Protein AF-A0A392Q0R3-F1 (afdb_monomer_lite)

Foldseek 3Di:
DFKWWWFPPLVPPPPDDDDRPLLVVLVVVQQPDPVCCCQKHADPVNGTITGPNLQCCLVPVCVVSHVHSDSVVSVVVSVVRTPIDGDD

Organism: NCBI:txid97028

Structure (mmCIF, N/CA/C/O backbone):
data_AF-A0A392Q0R3-F1
#
_entry.id   AF-A0A392Q0R3-F1
#
loop_
_atom_site.group_PDB
_atom_site.id
_atom_site.type_symbol
_atom_site.label_atom_id
_atom_site.label_alt_id
_atom_site.label_comp_id
_atom_site.label_asym_id
_atom_site.label_entity_id
_atom_site.label_seq_id
_atom_site.pdbx_PDB_ins_code
_atom_site.Cartn_x
_atom_site.Cartn_y
_atom_site.Cartn_z
_atom_site.occupancy
_atom_site.B_iso_or_equiv
_atom_site.auth_seq_id
_atom_site.auth_comp_id
_atom_site.auth_asym_id
_atom_site.auth_atom_id
_atom_site.pdbx_PDB_model_num
ATOM 1 N N . MET A 1 1 ? -8.930 -16.784 5.777 1.00 42.25 1 MET A N 1
ATOM 2 C CA . MET A 1 1 ? -9.097 -15.509 5.045 1.00 42.25 1 MET A CA 1
ATOM 3 C C . MET A 1 1 ? -7.698 -14.933 4.992 1.00 42.25 1 MET A C 1
ATOM 5 O O . MET A 1 1 ? -7.178 -14.573 6.036 1.00 42.25 1 MET A O 1
ATOM 9 N N . GLU A 1 2 ? -7.037 -15.051 3.841 1.00 42.38 2 GLU A N 1
ATOM 10 C CA . GLU A 1 2 ? -5.580 -14.890 3.700 1.00 42.38 2 GLU A CA 1
ATOM 11 C C . GLU A 1 2 ? -5.186 -13.403 3.764 1.00 42.38 2 GLU A C 1
ATOM 13 O O . GLU A 1 2 ? -5.005 -12.755 2.737 1.00 42.38 2 GLU A O 1
ATOM 18 N N . GLY A 1 3 ? -5.115 -12.832 4.967 1.00 45.44 3 GLY A N 1
ATOM 19 C CA . GLY A 1 3 ? -4.704 -11.445 5.180 1.00 45.44 3 GLY A CA 1
ATOM 20 C C . GLY A 1 3 ? -3.211 -11.351 5.480 1.00 45.44 3 GLY A C 1
ATOM 21 O O . GLY A 1 3 ? -2.732 -11.928 6.454 1.00 45.44 3 GLY A O 1
ATOM 22 N N . VAL A 1 4 ? -2.462 -10.607 4.666 1.00 54.84 4 VAL A N 1
ATOM 23 C CA . VAL A 1 4 ? -1.065 -10.267 4.975 1.00 54.84 4 VAL A CA 1
ATOM 24 C C . VAL A 1 4 ? -1.072 -9.043 5.885 1.00 54.84 4 VAL A C 1
ATOM 26 O O . VAL A 1 4 ? -1.416 -7.960 5.424 1.00 54.84 4 VAL A O 1
ATOM 29 N N . VAL A 1 5 ? -0.702 -9.220 7.156 1.00 56.19 5 VAL A N 1
ATOM 30 C CA . VAL A 1 5 ? -0.653 -8.148 8.164 1.00 56.19 5 VAL A CA 1
ATOM 31 C C . VAL A 1 5 ? 0.787 -7.659 8.319 1.00 56.19 5 VAL A C 1
ATOM 33 O O . VAL A 1 5 ? 1.681 -8.430 8.680 1.00 56.19 5 VAL A O 1
ATOM 36 N N . ILE A 1 6 ? 1.029 -6.379 8.036 1.00 60.28 6 ILE A N 1
ATOM 37 C CA . ILE A 1 6 ? 2.380 -5.793 8.020 1.00 60.28 6 ILE A CA 1
ATOM 38 C C . ILE A 1 6 ? 2.477 -4.693 9.073 1.00 60.28 6 ILE A C 1
ATOM 40 O O . ILE A 1 6 ? 1.915 -3.624 8.875 1.00 60.28 6 ILE A O 1
ATOM 44 N N . SER A 1 7 ? 3.172 -4.958 10.189 1.00 56.44 7 SER A N 1
ATOM 45 C CA . SER A 1 7 ? 3.138 -4.085 11.371 1.00 56.44 7 SER A CA 1
ATOM 46 C C . SER A 1 7 ? 4.168 -2.944 11.380 1.00 56.44 7 SER A C 1
ATOM 48 O O . SER A 1 7 ? 5.370 -3.172 11.256 1.00 56.44 7 SER A O 1
ATOM 50 N N . GLU A 1 8 ? 3.699 -1.724 11.654 1.00 56.53 8 GLU A N 1
ATOM 51 C CA . GLU A 1 8 ? 4.463 -0.491 11.901 1.00 56.53 8 GLU A CA 1
ATOM 52 C C . GLU A 1 8 ? 5.528 -0.641 12.996 1.00 56.53 8 GLU A C 1
ATOM 54 O O . GLU A 1 8 ? 6.520 0.088 12.994 1.00 56.53 8 GLU A O 1
ATOM 59 N N . LYS A 1 9 ? 5.378 -1.591 13.926 1.00 49.88 9 LYS A N 1
ATOM 60 C CA . LYS A 1 9 ? 6.278 -1.730 15.083 1.00 49.88 9 LYS A CA 1
ATOM 61 C C . LYS A 1 9 ? 7.760 -1.913 14.688 1.00 49.88 9 LYS A C 1
ATOM 63 O O . LYS A 1 9 ? 8.626 -1.676 15.520 1.00 49.88 9 LYS 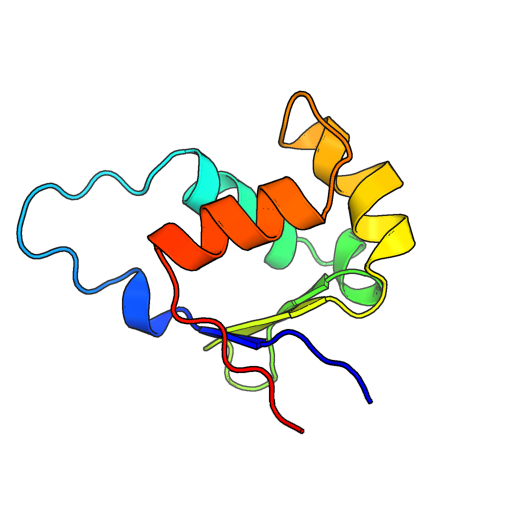A O 1
ATOM 68 N N . GLY A 1 10 ? 8.069 -2.273 13.434 1.00 47.53 10 GLY A 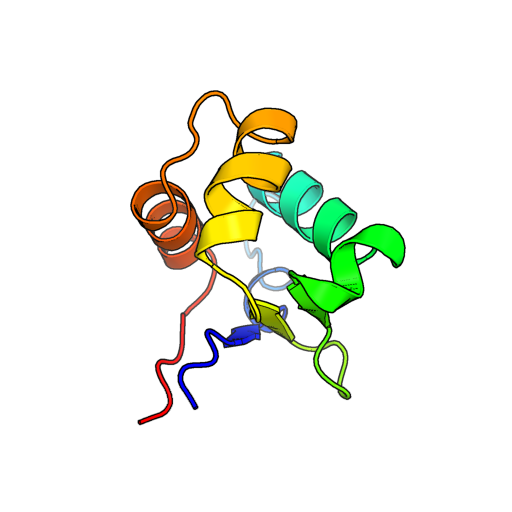N 1
ATOM 69 C CA . GLY A 1 10 ? 9.437 -2.313 12.886 1.00 47.53 10 GLY A CA 1
ATOM 70 C C . GLY A 1 10 ? 9.958 -1.012 12.245 1.00 47.53 10 GLY A C 1
ATOM 71 O O . GLY A 1 10 ? 11.153 -0.907 11.981 1.00 47.53 10 GLY A O 1
ATOM 72 N N . LEU A 1 11 ? 9.105 -0.012 11.994 1.00 53.22 11 LEU A N 1
ATOM 73 C CA . LEU A 1 11 ? 9.473 1.240 11.316 1.00 53.22 11 LEU A CA 1
ATOM 74 C C . LEU A 1 11 ? 10.146 2.258 12.252 1.00 53.22 11 LEU A C 1
ATOM 76 O O . LEU A 1 11 ? 10.961 3.063 11.802 1.00 53.22 11 LEU A O 1
ATOM 80 N N . LEU A 1 12 ? 9.817 2.221 13.548 1.00 49.72 12 LEU A N 1
ATOM 81 C CA . LEU A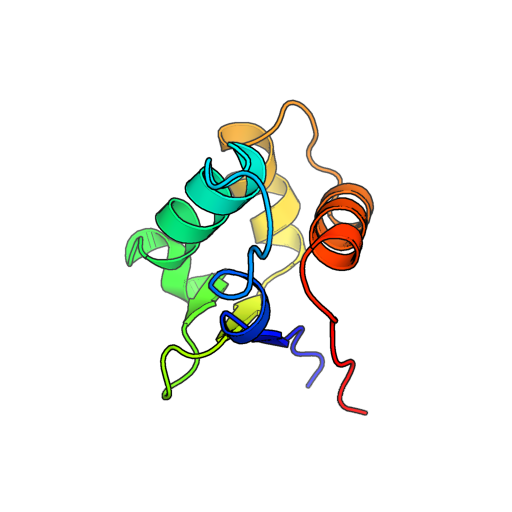 1 12 ? 10.289 3.191 14.545 1.00 49.72 12 LEU A CA 1
ATOM 82 C C . LEU A 1 12 ? 11.544 2.746 15.314 1.00 49.72 12 LEU A C 1
ATOM 84 O O . LEU A 1 12 ? 12.167 3.565 15.986 1.00 49.72 12 LEU A O 1
ATOM 88 N N . GLU A 1 13 ? 11.985 1.493 15.176 1.00 46.78 13 GLU A N 1
ATOM 89 C CA . GLU A 1 13 ? 13.167 0.972 15.877 1.00 46.78 13 GLU A CA 1
ATOM 90 C C . GLU A 1 13 ? 14.430 0.998 14.989 1.00 46.78 13 GLU A C 1
ATOM 92 O O . GLU A 1 13 ? 15.181 0.032 14.879 1.00 46.78 13 GLU A O 1
ATOM 97 N N . CYS A 1 14 ? 14.705 2.134 14.333 1.00 41.44 14 CYS A N 1
ATOM 98 C CA . CYS A 1 14 ? 15.990 2.357 13.662 1.00 41.44 14 CYS A CA 1
ATOM 99 C C . CYS A 1 14 ? 17.034 2.877 14.662 1.00 41.44 14 CYS A C 1
ATOM 101 O O . CYS A 1 14 ? 17.420 4.050 14.690 1.00 41.44 14 CYS A O 1
ATOM 103 N N . GLY A 1 15 ? 17.556 1.959 15.471 1.00 45.75 15 GLY A N 1
ATOM 104 C CA . GLY A 1 15 ? 18.876 2.123 16.061 1.00 45.75 15 GLY A CA 1
ATOM 105 C C . GLY A 1 15 ? 19.930 2.161 14.948 1.00 45.75 15 GLY A C 1
ATOM 106 O O . GLY A 1 15 ? 20.366 1.115 14.484 1.00 45.75 15 GLY A O 1
ATOM 107 N N . ARG A 1 16 ? 20.357 3.377 14.572 1.00 43.00 16 ARG A N 1
ATOM 108 C CA . ARG A 1 16 ? 21.355 3.765 13.544 1.00 43.00 16 ARG A CA 1
ATOM 109 C C . ARG A 1 16 ? 20.794 3.972 12.124 1.00 43.00 16 ARG A C 1
ATOM 111 O O . ARG A 1 16 ? 20.828 3.065 11.301 1.00 43.00 16 ARG A O 1
ATOM 118 N N . LYS A 1 17 ? 20.568 5.262 11.810 1.00 39.09 17 LYS A N 1
ATOM 119 C CA . LYS A 1 17 ? 20.459 5.910 10.476 1.00 39.09 17 LYS A CA 1
ATOM 120 C C . LYS A 1 17 ? 19.021 6.097 9.951 1.00 39.09 17 LYS A C 1
ATOM 122 O O . LYS A 1 17 ? 18.660 5.570 8.907 1.00 39.09 17 LYS A O 1
ATOM 127 N N . CYS A 1 18 ? 18.225 6.911 10.651 1.00 49.38 18 CYS A N 1
ATOM 128 C CA . CYS A 1 18 ? 16.882 7.330 10.232 1.00 49.38 18 CYS A CA 1
ATOM 129 C C . CYS A 1 18 ? 16.891 8.231 8.984 1.00 49.38 18 CYS A C 1
ATOM 131 O O . CYS A 1 18 ? 16.870 9.456 9.083 1.00 49.38 18 CYS A O 1
ATOM 133 N N . THR A 1 19 ? 16.827 7.624 7.808 1.00 49.75 19 THR A N 1
ATOM 134 C CA . THR A 1 19 ? 15.898 8.080 6.771 1.00 49.75 19 THR A CA 1
ATOM 135 C C . THR A 1 19 ? 15.028 6.873 6.428 1.00 49.75 19 THR A C 1
ATOM 137 O O . THR A 1 19 ? 15.583 5.819 6.102 1.00 49.75 19 THR A O 1
ATOM 140 N N . PRO A 1 20 ? 13.688 6.946 6.564 1.00 58.00 20 PRO A N 1
ATOM 141 C CA . PRO A 1 20 ? 12.837 5.840 6.142 1.00 58.00 20 PRO A CA 1
ATOM 142 C C . PRO A 1 20 ? 13.155 5.551 4.678 1.00 58.00 20 PRO A C 1
ATOM 144 O O . PRO A 1 20 ? 13.309 6.479 3.875 1.00 58.00 20 PRO A O 1
ATOM 147 N N . SER A 1 21 ? 13.340 4.274 4.333 1.00 66.25 21 SER A N 1
ATOM 148 C CA . SER A 1 21 ? 13.657 3.934 2.952 1.00 66.25 21 SER A CA 1
ATOM 149 C C . SER A 1 21 ? 12.537 4.488 2.058 1.00 66.25 21 SER A C 1
ATOM 151 O O . SER A 1 21 ? 11.362 4.427 2.434 1.00 66.25 21 SER A O 1
ATOM 153 N N . PRO A 1 22 ? 12.854 5.045 0.878 1.00 73.38 22 PRO A N 1
ATOM 154 C CA . PRO A 1 22 ? 11.835 5.610 -0.005 1.00 73.38 22 PRO A CA 1
ATOM 155 C C . PRO A 1 22 ? 10.771 4.575 -0.403 1.00 73.38 22 PRO A C 1
ATOM 157 O O . PRO A 1 22 ? 9.666 4.948 -0.772 1.00 73.38 22 PRO A O 1
ATOM 160 N N . PHE A 1 23 ? 11.087 3.281 -0.289 1.00 77.25 23 PHE A N 1
ATOM 161 C CA . PHE A 1 23 ? 10.141 2.174 -0.402 1.00 77.25 23 PHE A CA 1
ATOM 162 C C . PHE A 1 23 ? 9.068 2.205 0.700 1.00 77.25 23 PHE A C 1
ATOM 164 O O . PHE A 1 23 ? 7.877 2.135 0.401 1.00 77.25 23 PHE A O 1
ATOM 171 N N . LEU A 1 24 ? 9.476 2.334 1.966 1.00 75.38 24 LEU A N 1
ATOM 172 C CA . LEU A 1 24 ? 8.565 2.338 3.112 1.00 75.38 24 LEU A CA 1
ATOM 173 C C . LEU A 1 24 ? 7.690 3.588 3.126 1.00 75.38 24 LEU A C 1
ATOM 175 O O . LEU A 1 24 ? 6.484 3.471 3.305 1.00 75.38 24 LEU A O 1
ATOM 179 N N . LEU A 1 25 ? 8.275 4.758 2.854 1.00 78.56 25 LEU A N 1
ATOM 180 C CA . LEU A 1 25 ? 7.521 6.010 2.779 1.00 78.56 25 LEU A CA 1
ATOM 181 C C . LEU A 1 25 ? 6.432 5.943 1.699 1.00 78.56 25 LEU A C 1
ATOM 183 O O . LEU A 1 25 ? 5.282 6.272 1.957 1.00 78.56 25 LEU A O 1
ATOM 187 N N . LYS A 1 26 ? 6.779 5.446 0.507 1.00 81.38 26 LYS A N 1
ATOM 188 C CA . LYS A 1 26 ? 5.823 5.239 -0.588 1.00 81.38 26 LYS A CA 1
ATOM 189 C C . LYS A 1 26 ? 4.710 4.259 -0.235 1.00 81.38 26 LYS A C 1
ATOM 191 O O . LYS A 1 26 ? 3.569 4.482 -0.610 1.00 81.38 26 LYS A O 1
ATOM 196 N N . THR A 1 27 ? 5.055 3.178 0.461 1.00 81.75 27 THR A N 1
ATOM 197 C CA . THR A 1 27 ? 4.074 2.174 0.889 1.00 81.75 27 THR A CA 1
ATOM 198 C C . THR A 1 27 ? 3.114 2.771 1.909 1.00 81.75 27 THR A C 1
ATOM 200 O O . THR A 1 27 ? 1.913 2.623 1.764 1.00 81.75 27 THR A O 1
ATOM 203 N N . TYR A 1 28 ? 3.635 3.503 2.892 1.00 80.00 28 TYR A N 1
ATOM 204 C CA . TYR A 1 28 ? 2.830 4.171 3.909 1.00 80.00 28 TYR A CA 1
ATOM 205 C C . TYR A 1 28 ? 1.847 5.177 3.290 1.00 80.00 28 TYR A C 1
ATOM 207 O O . TYR A 1 28 ? 0.655 5.110 3.562 1.00 80.00 28 TYR A O 1
ATOM 215 N N . MET A 1 29 ? 2.323 6.038 2.382 1.00 82.69 29 MET A N 1
ATOM 216 C CA . MET A 1 29 ? 1.464 7.004 1.679 1.00 82.69 29 MET A CA 1
ATOM 217 C C . MET A 1 29 ? 0.376 6.337 0.832 1.00 82.69 29 MET A C 1
ATOM 219 O O . MET A 1 29 ? -0.666 6.939 0.618 1.00 82.69 29 MET A O 1
ATOM 223 N N . LEU A 1 30 ? 0.623 5.122 0.336 1.00 84.06 30 LEU A N 1
ATOM 224 C CA . LEU A 1 30 ? -0.377 4.359 -0.399 1.00 84.06 30 LEU A CA 1
ATOM 225 C C . LEU A 1 30 ? -1.473 3.849 0.536 1.00 84.06 30 LEU A C 1
ATOM 227 O O . LEU A 1 30 ? -2.635 4.065 0.253 1.00 84.06 30 LEU A O 1
ATOM 231 N N . VAL A 1 31 ? -1.104 3.206 1.646 1.00 84.19 31 VAL A N 1
ATOM 232 C CA . VAL A 1 31 ? -2.074 2.662 2.615 1.00 84.19 31 VAL A CA 1
ATOM 233 C C . VAL A 1 31 ? -2.907 3.776 3.260 1.00 84.19 31 VAL A C 1
ATOM 235 O O . VAL A 1 31 ? -4.063 3.568 3.602 1.00 84.19 31 VAL A O 1
ATOM 238 N N . GLU A 1 32 ? -2.325 4.962 3.445 1.00 84.44 32 GLU A N 1
ATOM 239 C CA . GLU A 1 32 ? -3.035 6.124 3.991 1.00 84.44 32 GLU A CA 1
ATOM 240 C C . GLU A 1 32 ? -4.051 6.735 3.006 1.00 84.44 32 GLU A C 1
ATOM 242 O O . GLU A 1 32 ? -4.889 7.538 3.415 1.00 84.44 32 GLU A O 1
ATOM 247 N N . ASP A 1 33 ? -4.015 6.360 1.722 1.00 85.06 33 ASP A N 1
ATOM 248 C CA . ASP A 1 33 ? -4.942 6.888 0.726 1.00 85.06 33 ASP A CA 1
ATOM 249 C C . ASP A 1 33 ? -6.301 6.157 0.768 1.00 85.06 33 ASP A C 1
ATOM 251 O O . ASP A 1 33 ? -6.373 4.962 0.450 1.00 85.06 33 ASP A O 1
ATOM 255 N N . PRO A 1 34 ? -7.406 6.863 1.085 1.00 85.75 34 PRO A N 1
ATOM 256 C CA . PRO A 1 34 ? -8.724 6.251 1.228 1.00 85.75 34 PRO A CA 1
ATOM 257 C C . PRO A 1 34 ? -9.315 5.751 -0.096 1.00 85.75 34 PRO A C 1
ATOM 259 O O . PRO A 1 34 ? -10.280 4.994 -0.069 1.00 85.75 34 PRO A O 1
ATOM 262 N N . ALA A 1 35 ? -8.775 6.140 -1.259 1.00 85.94 35 ALA A N 1
ATOM 263 C CA . ALA A 1 35 ? -9.208 5.575 -2.538 1.00 85.94 35 ALA A CA 1
ATOM 264 C C . ALA A 1 35 ? -8.643 4.165 -2.770 1.00 85.94 35 ALA A C 1
ATOM 266 O O . ALA A 1 35 ? -9.103 3.465 -3.671 1.00 85.94 35 ALA A O 1
ATOM 267 N N . THR A 1 36 ? -7.647 3.749 -1.981 1.00 84.81 36 THR A N 1
ATOM 268 C CA . THR A 1 36 ? -7.063 2.407 -2.055 1.00 84.81 36 THR A CA 1
ATOM 269 C C . THR A 1 36 ? -7.555 1.465 -0.961 1.00 84.81 36 THR A C 1
ATOM 271 O O . THR A 1 36 ? -7.180 0.296 -0.997 1.00 84.81 36 THR A O 1
ATOM 274 N N . ASP A 1 37 ? -8.440 1.923 -0.067 1.00 85.75 37 ASP A N 1
ATOM 275 C CA . ASP A 1 37 ? -8.928 1.176 1.104 1.00 85.75 37 ASP A CA 1
ATOM 276 C C . ASP A 1 37 ? -9.573 -0.177 0.727 1.00 85.75 37 ASP A C 1
ATOM 278 O O . ASP A 1 37 ? -9.352 -1.191 1.389 1.00 85.75 37 ASP A O 1
ATOM 282 N N . ASP A 1 38 ? -10.259 -0.235 -0.424 1.00 86.75 38 ASP A N 1
ATOM 283 C CA . ASP A 1 38 ? -10.840 -1.462 -0.997 1.00 86.75 38 ASP A CA 1
ATOM 284 C C . ASP A 1 38 ? -9.793 -2.529 -1.389 1.00 86.75 38 ASP A C 1
ATOM 286 O O . ASP A 1 38 ? -10.110 -3.711 -1.561 1.00 86.75 38 ASP A O 1
ATOM 290 N N . VAL A 1 39 ? -8.536 -2.124 -1.587 1.00 86.00 39 VAL A N 1
ATOM 291 C CA . VAL A 1 39 ? -7.432 -2.968 -2.069 1.00 86.00 39 VAL A CA 1
ATOM 292 C C . VAL A 1 39 ? -6.396 -3.197 -0.968 1.00 86.00 39 VAL A C 1
ATOM 294 O O . VAL A 1 39 ? -5.897 -4.318 -0.812 1.00 86.00 39 VAL A O 1
ATOM 297 N N . ILE A 1 40 ? -6.071 -2.150 -0.213 1.00 86.19 40 ILE A N 1
ATOM 298 C CA . ILE A 1 40 ? -5.110 -2.123 0.883 1.00 86.19 40 ILE A CA 1
ATOM 299 C C . ILE A 1 40 ? -5.541 -1.077 1.915 1.00 86.19 40 ILE A C 1
ATOM 301 O O . ILE A 1 40 ? -5.732 0.081 1.574 1.00 86.19 40 ILE A O 1
ATOM 305 N N . SER A 1 41 ? -5.651 -1.466 3.183 1.00 85.25 41 SER A N 1
ATOM 306 C CA . SER A 1 41 ? -6.032 -0.530 4.245 1.00 85.25 41 SER A CA 1
ATOM 307 C C . SER A 1 41 ? -5.303 -0.794 5.552 1.00 85.25 41 SER A C 1
ATOM 309 O O . SER A 1 41 ? -4.698 -1.853 5.754 1.00 85.25 41 SER A O 1
ATOM 311 N N . TRP A 1 42 ? -5.341 0.190 6.447 1.00 83.88 42 TRP A N 1
ATOM 312 C CA . TRP A 1 42 ? -4.902 0.017 7.826 1.00 83.88 42 TRP A CA 1
ATOM 313 C C . TRP A 1 42 ? -5.843 -0.931 8.577 1.00 83.88 42 TRP A C 1
ATOM 315 O O . TRP A 1 42 ? -7.056 -0.929 8.377 1.00 83.88 42 TRP A O 1
ATOM 325 N N . ASN A 1 43 ? -5.284 -1.745 9.471 1.00 81.88 43 ASN A N 1
ATOM 326 C CA . ASN A 1 43 ? -6.073 -2.471 10.456 1.00 81.88 43 ASN A CA 1
ATOM 327 C C . ASN A 1 43 ? -6.732 -1.480 11.430 1.00 81.88 43 ASN A C 1
ATOM 329 O O . ASN A 1 43 ? -6.310 -0.332 11.547 1.00 81.88 43 ASN A O 1
ATOM 333 N N . GLU A 1 44 ? -7.733 -1.937 12.183 1.00 79.62 44 GLU A N 1
ATOM 334 C CA . GLU A 1 44 ? -8.473 -1.090 13.135 1.00 79.62 44 GLU A CA 1
ATOM 335 C C . GLU A 1 44 ? -7.569 -0.418 14.188 1.00 79.62 44 GLU A C 1
ATOM 337 O O . GLU A 1 44 ? -7.897 0.643 14.712 1.00 79.62 44 GLU A O 1
ATOM 342 N N . GLU A 1 45 ? -6.412 -1.016 14.485 1.00 74.75 45 GLU A N 1
ATOM 343 C CA . GLU A 1 45 ? -5.420 -0.464 15.411 1.00 74.75 45 GLU A CA 1
ATOM 344 C C . GLU A 1 45 ? -4.447 0.5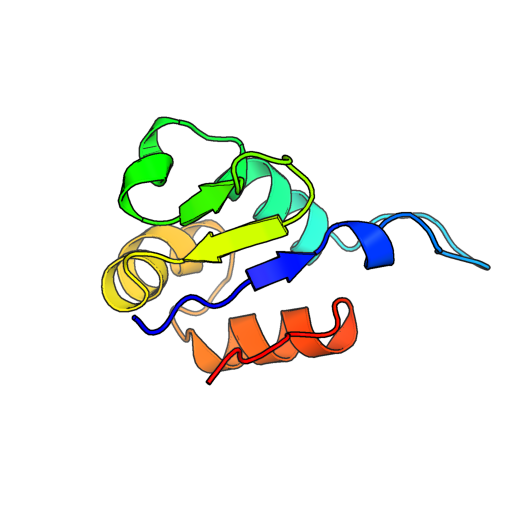43 14.765 1.00 74.75 45 GLU A C 1
ATOM 346 O O . GLU A 1 45 ? -3.671 1.167 15.487 1.00 74.75 45 GLU A O 1
ATOM 351 N N . GLY A 1 46 ? -4.420 0.683 13.434 1.00 72.69 46 GLY A N 1
ATOM 352 C CA . GLY A 1 46 ? -3.420 1.473 12.697 1.00 72.69 46 GLY A CA 1
ATOM 353 C C . GLY A 1 46 ? -1.983 0.953 12.835 1.00 72.69 46 GLY A C 1
ATOM 354 O O . GLY A 1 46 ? -1.031 1.581 12.390 1.00 72.69 46 GLY A O 1
ATOM 355 N N . THR A 1 47 ? -1.802 -0.205 13.466 1.00 70.62 47 THR A N 1
ATOM 356 C CA . THR A 1 47 ? -0.495 -0.798 13.748 1.00 70.62 47 THR A CA 1
ATOM 357 C C . THR A 1 47 ? -0.003 -1.673 12.619 1.00 70.62 47 THR A C 1
ATOM 359 O O . THR A 1 47 ? 1.158 -2.081 12.654 1.00 70.62 47 THR A O 1
ATOM 362 N N . ALA A 1 48 ? -0.860 -2.019 11.662 1.00 74.00 48 ALA A N 1
ATOM 363 C CA . ALA A 1 48 ? -0.509 -2.819 10.510 1.00 74.00 48 ALA A CA 1
ATOM 364 C C . ALA A 1 48 ? -1.436 -2.556 9.330 1.00 74.00 48 ALA A C 1
ATOM 366 O O . ALA A 1 48 ? -2.566 -2.133 9.522 1.00 74.00 48 ALA A O 1
ATOM 367 N N . PHE A 1 49 ? -0.993 -2.869 8.119 1.00 79.88 49 PHE A N 1
ATOM 368 C CA . PHE A 1 49 ? -1.860 -2.816 6.946 1.00 79.88 49 PHE A CA 1
ATOM 369 C C . PHE A 1 49 ? -2.176 -4.201 6.400 1.00 79.88 49 PHE A C 1
ATOM 371 O O . PHE A 1 49 ? -1.377 -5.132 6.552 1.00 79.88 49 PHE A O 1
ATOM 378 N N . VAL A 1 50 ? -3.349 -4.312 5.783 1.00 81.62 50 VAL A N 1
ATOM 379 C CA . VAL A 1 50 ? -3.922 -5.533 5.225 1.00 81.62 50 VAL A CA 1
ATOM 380 C C . VAL A 1 50 ? -4.123 -5.338 3.733 1.00 81.62 50 VAL A C 1
ATOM 382 O O . VAL A 1 50 ? -4.719 -4.358 3.299 1.00 81.62 50 VAL A O 1
ATOM 385 N N . VAL A 1 51 ? -3.626 -6.283 2.937 1.00 84.19 51 VAL A N 1
ATOM 386 C CA . VAL A 1 51 ? -3.879 -6.316 1.492 1.00 84.19 51 VAL A CA 1
ATOM 387 C C . VAL A 1 51 ? -5.082 -7.218 1.233 1.00 84.19 51 VAL A C 1
ATOM 389 O O . VAL A 1 51 ? -4.962 -8.440 1.308 1.00 84.19 51 VAL A O 1
ATOM 392 N N . TRP A 1 52 ? -6.229 -6.619 0.924 1.00 84.38 52 TRP A N 1
ATOM 393 C CA . TRP A 1 52 ? -7.477 -7.329 0.630 1.00 84.38 52 TRP A CA 1
ATOM 394 C C . TRP A 1 52 ? -7.464 -7.949 -0.763 1.00 84.38 52 TRP A C 1
ATOM 396 O O . TRP A 1 52 ? -7.907 -9.082 -0.954 1.00 84.38 52 TRP A O 1
ATOM 406 N N . GLN A 1 53 ? -6.921 -7.216 -1.738 1.00 85.44 53 GLN A N 1
ATOM 407 C CA . GLN A 1 53 ? -6.964 -7.593 -3.150 1.00 85.44 53 GLN A CA 1
ATOM 408 C C . GLN A 1 53 ? -5.556 -7.617 -3.757 1.00 85.44 53 GLN A C 1
ATOM 410 O O . GLN A 1 53 ? -5.156 -6.694 -4.468 1.00 85.44 53 GLN A O 1
ATOM 415 N N . PRO A 1 54 ? -4.771 -8.686 -3.524 1.00 82.38 54 PRO A N 1
ATOM 416 C CA . PRO A 1 54 ? -3.373 -8.743 -3.955 1.00 82.38 54 PRO A CA 1
ATOM 417 C C . PRO A 1 54 ? -3.194 -8.660 -5.479 1.00 82.38 54 PRO A C 1
ATOM 419 O O . PRO A 1 54 ? -2.179 -8.145 -5.945 1.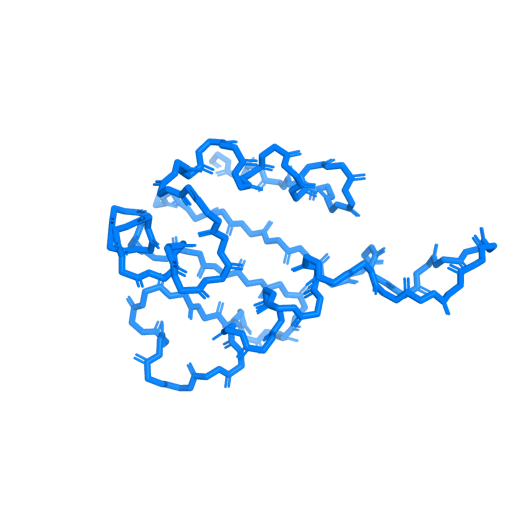00 82.38 54 PRO A O 1
ATOM 422 N N . ALA A 1 55 ? -4.167 -9.131 -6.266 1.00 84.31 55 ALA A N 1
ATOM 423 C CA . ALA A 1 55 ? -4.118 -9.052 -7.727 1.00 84.31 55 ALA A CA 1
ATOM 424 C C . ALA A 1 55 ? -4.276 -7.609 -8.245 1.00 84.31 55 ALA A C 1
ATOM 426 O O . ALA A 1 55 ? -3.501 -7.181 -9.103 1.00 84.31 55 ALA A O 1
ATOM 427 N N . GLU A 1 56 ? -5.234 -6.854 -7.702 1.00 85.81 56 GLU A N 1
ATOM 428 C CA . GLU A 1 56 ? -5.454 -5.442 -8.049 1.00 85.81 56 GLU A CA 1
ATOM 429 C C . GLU A 1 56 ? -4.328 -4.568 -7.510 1.00 85.81 56 GLU A C 1
ATOM 431 O O . GLU A 1 56 ? -3.750 -3.780 -8.251 1.00 85.81 56 GLU A O 1
ATOM 436 N N . PHE A 1 57 ? -3.889 -4.814 -6.274 1.00 84.94 57 PHE A N 1
ATOM 437 C CA . PHE A 1 57 ? -2.707 -4.168 -5.709 1.00 84.94 57 PHE A CA 1
ATOM 438 C C . PHE A 1 57 ? -1.491 -4.309 -6.637 1.00 84.94 57 PHE A C 1
ATOM 440 O O . PHE A 1 57 ? -0.779 -3.342 -6.913 1.00 84.94 57 PHE A O 1
ATOM 447 N N . ALA A 1 58 ? -1.261 -5.512 -7.167 1.00 85.56 58 ALA A N 1
ATOM 448 C CA . ALA A 1 58 ? -0.122 -5.781 -8.027 1.00 85.56 58 ALA A CA 1
ATOM 449 C C . ALA A 1 58 ? -0.214 -5.120 -9.409 1.00 85.56 58 ALA A C 1
ATOM 451 O O . ALA A 1 58 ? 0.806 -4.731 -9.982 1.00 85.56 58 ALA A O 1
ATOM 452 N N . ARG A 1 59 ? -1.423 -5.008 -9.957 1.00 84.81 59 ARG A N 1
ATOM 453 C CA . ARG A 1 59 ? -1.653 -4.463 -11.295 1.00 84.81 59 ARG A CA 1
ATOM 454 C C . ARG A 1 59 ? -1.780 -2.946 -11.298 1.00 84.81 59 ARG A C 1
ATOM 456 O O . ARG A 1 59 ? -1.274 -2.324 -12.223 1.00 84.81 59 ARG A O 1
ATOM 463 N N . ASP A 1 60 ? -2.429 -2.379 -10.291 1.00 84.12 60 ASP A N 1
ATOM 464 C CA . ASP A 1 60 ? -2.862 -0.984 -10.287 1.00 84.12 60 ASP A CA 1
ATOM 465 C C . ASP A 1 60 ? -1.999 -0.120 -9.346 1.00 84.12 60 ASP A C 1
ATOM 467 O O . ASP A 1 60 ? -1.647 1.004 -9.701 1.00 84.12 60 ASP A O 1
ATOM 471 N N . LEU A 1 61 ? -1.546 -0.654 -8.200 1.00 82.75 61 LEU A N 1
ATOM 472 C CA . LEU A 1 61 ? -0.800 0.116 -7.184 1.00 82.75 61 LEU A CA 1
ATOM 473 C C . LEU A 1 61 ? 0.720 -0.118 -7.216 1.00 82.75 61 LEU A C 1
ATOM 475 O O . LEU A 1 61 ? 1.512 0.801 -7.013 1.00 82.75 61 LEU A O 1
ATOM 479 N N . LEU A 1 62 ? 1.185 -1.329 -7.528 1.00 83.75 62 LEU A N 1
ATOM 480 C CA . LEU A 1 62 ? 2.623 -1.571 -7.680 1.00 83.75 62 LEU A CA 1
ATOM 481 C C . LEU A 1 62 ? 3.291 -0.771 -8.807 1.00 83.75 62 LEU A C 1
ATOM 483 O O . LEU A 1 62 ? 4.373 -0.245 -8.542 1.00 83.75 62 LEU A O 1
ATOM 487 N N . PRO A 1 63 ? 2.731 -0.645 -10.029 1.00 82.94 63 PRO A N 1
ATOM 488 C CA . PRO A 1 63 ? 3.398 0.109 -11.091 1.00 82.94 63 PRO A CA 1
ATOM 489 C C . PRO A 1 63 ? 3.440 1.624 -10.847 1.00 82.94 63 PRO A C 1
ATOM 491 O O . PRO A 1 63 ? 4.287 2.299 -11.431 1.00 82.94 63 PRO A O 1
ATOM 494 N N . THR A 1 64 ? 2.569 2.174 -9.992 1.00 80.56 64 THR A N 1
ATOM 495 C CA . THR A 1 64 ? 2.604 3.602 -9.630 1.00 80.56 64 THR A CA 1
ATOM 496 C C . THR A 1 64 ? 3.721 3.896 -8.624 1.00 80.56 64 THR A C 1
ATOM 498 O O . THR A 1 64 ? 4.354 4.953 -8.682 1.00 80.56 64 THR A O 1
ATOM 501 N N . LEU A 1 65 ? 4.039 2.941 -7.744 1.00 73.38 65 LEU A N 1
ATOM 502 C CA . LEU A 1 65 ? 5.086 3.083 -6.729 1.00 73.38 65 LEU A CA 1
ATOM 503 C C . LEU A 1 65 ? 6.466 2.578 -7.184 1.00 73.38 65 LEU A C 1
ATOM 505 O O . LEU A 1 65 ? 7.492 3.197 -6.854 1.00 73.38 65 LEU A O 1
ATOM 509 N N . PHE A 1 66 ? 6.497 1.476 -7.941 1.00 75.94 66 PHE A N 1
ATOM 510 C CA . PHE A 1 66 ? 7.685 0.722 -8.345 1.00 75.94 66 PHE A CA 1
ATOM 511 C C . PHE A 1 66 ? 7.706 0.446 -9.850 1.00 75.94 66 PHE A C 1
ATOM 513 O O . PHE A 1 66 ? 6.685 0.364 -10.515 1.00 75.94 66 PHE A O 1
ATOM 520 N N . LYS A 1 67 ? 8.896 0.203 -10.409 1.00 77.50 67 LYS A N 1
ATOM 521 C CA . LYS A 1 67 ? 9.056 -0.161 -11.831 1.00 77.50 67 LYS A CA 1
ATOM 522 C C . LYS A 1 67 ? 8.663 -1.616 -12.151 1.00 77.50 67 LYS A C 1
ATOM 524 O O . LYS A 1 67 ? 9.066 -2.141 -13.184 1.00 77.50 67 LYS A O 1
ATOM 529 N N . HIS A 1 68 ? 7.940 -2.294 -11.261 1.00 75.50 68 HIS A N 1
ATOM 530 C CA . HIS A 1 68 ? 7.508 -3.678 -11.437 1.00 75.50 68 HIS A CA 1
ATOM 531 C C . HIS A 1 68 ? 6.126 -3.896 -10.822 1.00 75.50 68 HIS A C 1
ATOM 533 O O . HIS A 1 68 ? 5.830 -3.364 -9.759 1.00 75.50 68 HIS A O 1
ATOM 539 N N . SER A 1 69 ? 5.326 -4.765 -11.427 1.00 77.31 69 SER A N 1
ATOM 540 C CA . SER A 1 69 ? 4.003 -5.184 -10.941 1.00 77.31 69 SER A CA 1
ATOM 541 C C . SER A 1 69 ? 4.038 -6.505 -10.159 1.00 77.31 69 SER A C 1
ATOM 543 O O . SER A 1 69 ? 3.017 -7.153 -9.960 1.00 77.31 69 SER A O 1
ATOM 545 N N . ASN A 1 70 ? 5.219 -6.966 -9.728 1.00 80.56 70 ASN A N 1
ATOM 546 C CA . ASN A 1 70 ? 5.342 -8.265 -9.068 1.00 80.56 70 ASN A CA 1
ATOM 547 C C . ASN A 1 70 ? 5.132 -8.162 -7.547 1.00 80.56 70 ASN A C 1
ATOM 549 O O . ASN A 1 70 ? 5.996 -7.651 -6.826 1.00 80.56 70 ASN A O 1
ATOM 553 N N . PHE A 1 71 ? 4.009 -8.703 -7.065 1.00 80.00 71 PHE A N 1
ATOM 554 C CA . PHE A 1 71 ? 3.660 -8.732 -5.642 1.00 80.00 71 PHE A CA 1
ATOM 555 C C . PHE A 1 71 ? 4.691 -9.468 -4.790 1.00 80.00 71 PHE A C 1
ATOM 557 O O . PHE A 1 71 ? 5.070 -8.988 -3.725 1.00 80.00 71 PHE A O 1
ATOM 564 N N . SER A 1 72 ? 5.226 -10.588 -5.274 1.00 80.69 72 SER A N 1
ATOM 565 C CA . SER A 1 72 ? 6.224 -11.361 -4.532 1.00 80.69 72 SER A CA 1
ATOM 566 C C . SER A 1 72 ? 7.505 -10.558 -4.287 1.00 80.69 72 SER A C 1
ATOM 568 O O . SER A 1 72 ? 8.094 -10.650 -3.210 1.00 80.69 72 SER A O 1
ATOM 570 N N . SER A 1 73 ? 7.924 -9.725 -5.245 1.00 80.44 73 SER A N 1
ATOM 571 C CA . SER A 1 73 ? 9.082 -8.834 -5.073 1.00 80.44 73 SER A CA 1
ATOM 572 C C . SER A 1 73 ? 8.820 -7.718 -4.063 1.00 80.44 73 SER A C 1
ATOM 574 O O . SER A 1 73 ? 9.733 -7.325 -3.336 1.00 80.44 73 SER A O 1
ATOM 576 N N . PHE A 1 74 ? 7.586 -7.218 -4.001 1.00 80.56 74 PHE A N 1
ATOM 577 C CA . PHE A 1 74 ? 7.163 -6.228 -3.013 1.00 80.56 74 PHE A CA 1
ATOM 578 C C . PHE A 1 74 ? 7.137 -6.821 -1.599 1.00 80.56 74 PHE A C 1
ATOM 580 O O . PHE A 1 74 ? 7.790 -6.297 -0.700 1.00 80.56 74 PHE A O 1
ATOM 587 N N . VAL A 1 75 ? 6.498 -7.981 -1.431 1.00 78.62 75 VAL A N 1
ATOM 588 C CA . VAL A 1 75 ? 6.473 -8.740 -0.170 1.00 78.62 75 VAL A CA 1
ATOM 589 C C . VAL A 1 75 ? 7.892 -9.070 0.299 1.00 78.62 75 VAL A C 1
ATOM 591 O O . VAL A 1 75 ? 8.200 -8.969 1.481 1.00 78.62 75 VAL A O 1
ATOM 594 N N . ARG A 1 76 ? 8.806 -9.420 -0.612 1.00 79.44 76 ARG A N 1
ATOM 595 C CA . ARG A 1 76 ? 10.211 -9.691 -0.272 1.00 79.44 76 ARG A CA 1
ATOM 596 C C . ARG A 1 76 ? 10.976 -8.443 0.183 1.00 79.44 76 ARG A C 1
ATOM 598 O O . ARG A 1 76 ? 11.778 -8.535 1.111 1.00 79.44 76 ARG A O 1
ATOM 605 N N . GLN A 1 77 ? 10.731 -7.291 -0.442 1.00 75.81 77 GLN A N 1
ATOM 606 C CA . GLN A 1 77 ? 11.285 -6.016 0.023 1.00 75.81 77 GLN A CA 1
ATOM 607 C C . GLN A 1 77 ? 10.742 -5.666 1.408 1.00 75.81 77 GLN A C 1
ATOM 609 O O . GLN A 1 77 ? 11.530 -5.346 2.291 1.00 75.81 77 GLN A O 1
ATOM 614 N N . LEU A 1 78 ? 9.439 -5.841 1.640 1.00 74.31 78 LEU A N 1
ATOM 615 C CA . LEU A 1 78 ? 8.831 -5.662 2.958 1.00 74.31 78 LEU A CA 1
ATOM 616 C C . LEU A 1 78 ? 9.412 -6.603 4.010 1.00 74.31 78 LEU A C 1
ATOM 618 O O . LEU A 1 78 ? 9.790 -6.127 5.068 1.00 74.31 78 LEU A O 1
ATOM 622 N N . ASN A 1 79 ? 9.585 -7.891 3.704 1.00 67.06 79 ASN A N 1
ATOM 623 C CA . ASN A 1 79 ? 10.200 -8.880 4.602 1.00 67.06 79 ASN A CA 1
ATOM 624 C C . ASN A 1 79 ? 11.607 -8.490 5.087 1.00 67.06 79 ASN A C 1
ATOM 626 O O . ASN A 1 79 ? 12.079 -9.011 6.094 1.00 67.06 79 ASN A O 1
ATOM 630 N N . THR A 1 80 ? 12.295 -7.598 4.369 1.00 66.50 80 THR A N 1
ATOM 631 C CA . THR A 1 80 ? 13.623 -7.101 4.760 1.00 66.50 80 THR A CA 1
ATOM 632 C C . THR A 1 80 ? 13.539 -6.044 5.871 1.00 66.50 80 THR A C 1
ATOM 634 O O . THR A 1 80 ? 14.505 -5.850 6.602 1.00 66.50 80 THR A O 1
ATOM 637 N N . TYR A 1 81 ? 12.388 -5.381 6.015 1.00 61.56 81 TYR A N 1
ATOM 638 C CA . TYR A 1 81 ? 12.158 -4.288 6.967 1.00 61.56 81 TYR A CA 1
ATOM 639 C C . TYR A 1 81 ? 11.105 -4.613 8.032 1.00 61.56 81 TYR A C 1
ATOM 641 O O . TYR A 1 81 ? 11.151 -4.065 9.129 1.00 61.56 81 TYR A O 1
ATOM 649 N N . VAL A 1 82 ? 10.153 -5.489 7.720 1.00 62.34 82 VAL A N 1
ATOM 650 C CA . VAL A 1 82 ? 8.961 -5.752 8.522 1.00 62.34 82 VAL A CA 1
ATOM 651 C C . VAL A 1 82 ? 8.769 -7.259 8.618 1.00 62.34 82 VAL A C 1
ATOM 653 O O . VAL A 1 82 ? 8.750 -7.962 7.609 1.00 62.34 82 VAL A O 1
ATOM 656 N N . ARG A 1 83 ? 8.647 -7.780 9.840 1.00 59.66 83 ARG A N 1
ATOM 657 C CA . ARG A 1 83 ? 8.394 -9.205 10.071 1.00 59.66 83 ARG A CA 1
ATOM 658 C C . ARG A 1 83 ? 6.952 -9.509 9.663 1.00 59.66 83 ARG A C 1
ATOM 660 O O . ARG A 1 83 ? 6.030 -9.118 10.370 1.00 59.66 83 ARG A O 1
ATOM 667 N N . ILE A 1 84 ? 6.763 -10.166 8.520 1.00 58.00 84 ILE A N 1
ATOM 668 C CA . ILE A 1 84 ? 5.433 -10.571 8.056 1.00 58.00 84 ILE A CA 1
ATOM 669 C C . ILE A 1 84 ? 4.967 -11.759 8.897 1.00 58.00 84 ILE A C 1
ATOM 671 O O . ILE A 1 84 ? 5.642 -12.789 8.958 1.00 58.00 84 ILE A O 1
ATOM 675 N N . PHE A 1 85 ? 3.816 -11.612 9.551 1.00 58.59 85 PHE A N 1
ATOM 676 C CA . PHE A 1 85 ? 3.132 -12.720 10.203 1.00 58.59 85 PHE A CA 1
ATOM 677 C C . PHE A 1 85 ? 2.108 -13.286 9.221 1.00 58.59 85 PHE A C 1
ATOM 679 O O . PHE A 1 85 ? 1.134 -12.623 8.876 1.00 58.59 85 PHE A O 1
ATOM 686 N N . TYR A 1 86 ? 2.339 -14.514 8.764 1.00 49.31 86 TYR A N 1
ATOM 687 C CA . TYR A 1 86 ? 1.290 -15.314 8.142 1.00 49.31 86 TYR A CA 1
ATOM 688 C C . TYR A 1 86 ? 0.466 -15.909 9.288 1.00 49.31 86 TYR A C 1
ATOM 690 O O . TYR A 1 86 ? 0.937 -16.823 9.966 1.00 49.31 86 TYR A O 1
ATOM 698 N N . MET A 1 87 ? -0.709 -15.345 9.567 1.00 45.84 87 MET A N 1
ATOM 699 C CA . MET A 1 87 ? -1.679 -15.998 10.449 1.00 45.84 87 MET A CA 1
ATOM 700 C C . MET A 1 87 ? -2.348 -17.117 9.638 1.00 45.84 87 MET A C 1
ATOM 702 O O . MET A 1 87 ? -2.948 -16.827 8.605 1.00 45.84 87 MET A O 1
ATOM 706 N N . TYR A 1 88 ? -2.168 -18.371 10.068 1.00 42.25 88 TYR A N 1
ATOM 707 C CA . TYR A 1 88 ? -2.886 -19.546 9.549 1.00 42.25 88 TYR A CA 1
ATOM 708 C C . TYR A 1 88 ? -4.285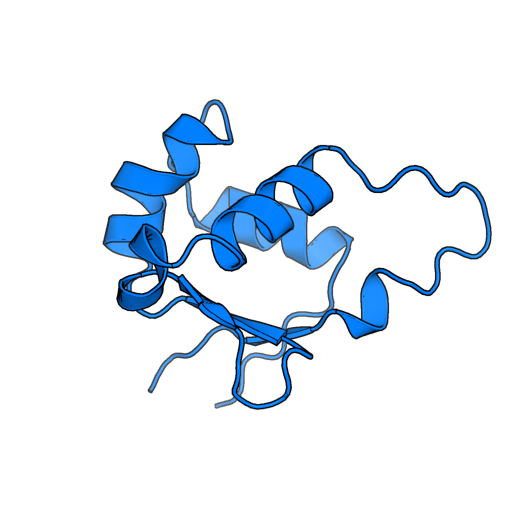 -19.634 10.164 1.00 42.25 88 TYR A C 1
ATOM 710 O O . TYR A 1 88 ? -4.391 -19.367 11.383 1.00 42.25 88 TYR A O 1
#

Sequence (88 aa):
MEGVVISEKGLLECGRKCTPSPFLLKTYMLVEDPATDDVISWNEEGTAFVVWQPAEFARDLLPTLFKHSNFSSFVRQLNTYVRIFYMY

InterPro domains:
  IPR000232 Heat shock factor (HSF)-type, DNA-binding [PF00447] (23-81)
  IPR000232 Heat shock factor (HSF)-type, DNA-binding [PR00056] (23-46)
  IPR000232 Heat shock factor (HSF)-type, DNA-binding [PR00056] (61-73)
  IPR000232 Heat shock factor (HSF)-type, DNA-binding [PR00056] (74-86)
  IPR000232 Heat shock factor (HSF)-type, DNA-binding [SM00415] (19-85)
  IPR036388 Winged helix-like DNA-binding domain superfamily [G3DSA:1.10.10.10] (15-84)
  IPR036390 Winged helix DNA-binding domain superfamily [SSF46785] (20-82)

Radius of gyration: 12.54 Å; chains: 1; bounding box: 32×28×28 Å

Secondary structure (DSSP, 8-state):
---EEEEGGGTS--SS-----HHHHHHHHHHT-TTSTTTEEE-TTSSEEEES-HHHIIIIIHHHHSS---HHHHHHHHHTTS--EE--

pLDDT: mean 70.96, std 14.86, range [39.09, 86.75]